Protein AF-A0A1A8PG04-F1 (afdb_monomer)

Structure (mmCIF, N/CA/C/O backbone):
data_AF-A0A1A8PG04-F1
#
_entry.id   AF-A0A1A8PG04-F1
#
loop_
_atom_site.group_PDB
_atom_site.id
_atom_site.type_symbol
_atom_site.label_atom_id
_atom_site.label_alt_id
_atom_site.label_comp_id
_atom_site.label_asym_id
_atom_site.label_entity_id
_atom_site.label_seq_id
_atom_site.pdbx_PDB_ins_code
_atom_site.Cartn_x
_atom_site.Cartn_y
_atom_site.Cartn_z
_atom_site.occupancy
_atom_site.B_iso_or_equiv
_atom_site.auth_seq_id
_atom_site.auth_comp_id
_atom_site.auth_asym_id
_atom_site.auth_atom_id
_atom_site.pdbx_PDB_model_num
ATOM 1 N N . LYS A 1 1 ? -12.786 -8.337 16.103 1.00 58.19 1 LYS A N 1
ATOM 2 C CA . LYS A 1 1 ? -12.041 -7.168 15.557 1.00 58.19 1 LYS A CA 1
ATOM 3 C C . LYS A 1 1 ? -12.445 -7.016 14.092 1.00 58.19 1 LYS A C 1
ATOM 5 O O . LYS A 1 1 ? -12.348 -8.005 13.380 1.00 58.19 1 LYS A O 1
ATOM 10 N N . ARG A 1 2 ? -12.991 -5.869 13.665 1.00 75.12 2 ARG A N 1
ATOM 11 C CA . ARG A 1 2 ? -13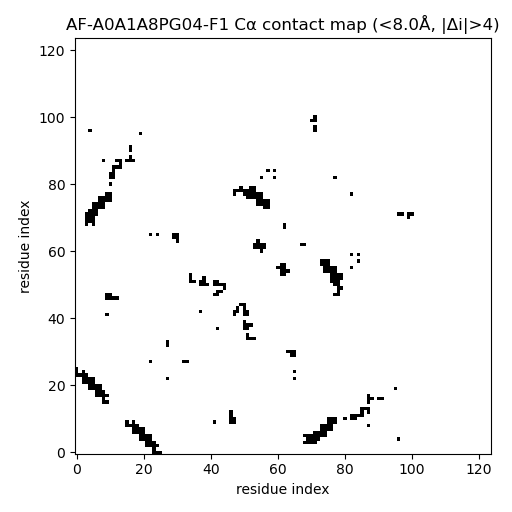.433 -5.674 12.267 1.00 75.12 2 ARG A CA 1
ATOM 12 C C . ARG A 1 2 ? -12.219 -5.537 11.336 1.00 75.12 2 ARG A C 1
ATOM 14 O O . ARG A 1 2 ? -11.181 -5.038 11.767 1.00 75.12 2 ARG A O 1
ATOM 21 N N . ALA A 1 3 ? -12.353 -6.020 10.102 1.00 86.06 3 ALA A N 1
ATOM 22 C CA . ALA A 1 3 ? -11.334 -5.886 9.065 1.00 86.06 3 ALA A CA 1
ATOM 23 C C . ALA A 1 3 ? -11.324 -4.452 8.537 1.00 86.06 3 ALA A C 1
ATOM 25 O O . ALA A 1 3 ? -12.367 -3.961 8.128 1.00 86.06 3 ALA A O 1
ATOM 26 N N . LYS A 1 4 ? -10.157 -3.810 8.502 1.00 89.94 4 LYS A N 1
ATOM 27 C CA . LYS A 1 4 ? -9.974 -2.481 7.921 1.00 89.94 4 LYS A CA 1
ATOM 28 C C . LYS A 1 4 ? -9.863 -2.613 6.406 1.00 89.94 4 LYS A C 1
ATOM 30 O O . LYS A 1 4 ? -8.902 -3.189 5.898 1.00 89.94 4 LYS A O 1
ATOM 35 N N . LYS A 1 5 ? -10.837 -2.089 5.672 1.00 90.44 5 LYS A N 1
ATOM 36 C CA . LYS A 1 5 ? -10.802 -2.030 4.206 1.00 90.44 5 LYS A CA 1
ATOM 37 C C . LYS A 1 5 ? -9.956 -0.844 3.738 1.00 90.44 5 LYS A C 1
ATOM 39 O O . LYS A 1 5 ? -10.369 0.301 3.890 1.00 90.44 5 LYS A O 1
ATOM 44 N N . VAL A 1 6 ? -8.801 -1.110 3.139 1.00 92.19 6 VAL A N 1
ATOM 45 C CA . VAL A 1 6 ? -7.851 -0.101 2.639 1.00 92.19 6 VAL A CA 1
ATOM 46 C C . VAL A 1 6 ? -7.596 -0.281 1.150 1.00 92.19 6 VAL A C 1
ATOM 48 O O . VAL A 1 6 ? -7.981 -1.299 0.574 1.00 92.19 6 VAL A O 1
ATOM 51 N N . ARG A 1 7 ? -6.959 0.697 0.506 1.00 92.19 7 ARG A N 1
ATOM 52 C CA . ARG A 1 7 ? -6.557 0.583 -0.900 1.00 92.19 7 ARG A CA 1
ATOM 53 C C . ARG A 1 7 ? -5.062 0.779 -1.070 1.00 92.19 7 ARG A C 1
ATOM 55 O O . ARG A 1 7 ? -4.521 1.741 -0.537 1.00 92.19 7 ARG A O 1
ATOM 62 N N . PHE A 1 8 ? -4.422 -0.100 -1.831 1.00 93.50 8 PHE A N 1
ATOM 63 C CA . PHE A 1 8 ? -2.989 -0.051 -2.102 1.00 93.50 8 PHE A CA 1
ATOM 64 C C . PHE A 1 8 ? -2.699 0.243 -3.567 1.00 93.50 8 PHE A C 1
ATOM 66 O O . PHE A 1 8 ? -3.308 -0.357 -4.451 1.00 93.50 8 PHE A O 1
ATOM 73 N N . TYR A 1 9 ? -1.736 1.125 -3.812 1.00 92.75 9 TYR A N 1
ATOM 74 C CA . TYR A 1 9 ? -1.225 1.476 -5.137 1.00 92.75 9 TYR A CA 1
ATOM 75 C C . TYR A 1 9 ? 0.260 1.136 -5.250 1.00 92.75 9 TYR A C 1
ATOM 77 O O . TYR A 1 9 ? 0.933 0.944 -4.240 1.00 92.75 9 TYR A O 1
ATOM 85 N N . ARG A 1 10 ? 0.780 1.088 -6.477 1.00 92.56 10 ARG A N 1
ATOM 86 C CA . ARG A 1 10 ? 2.196 0.827 -6.756 1.00 92.56 10 ARG A CA 1
ATOM 87 C C . ARG A 1 10 ? 2.950 2.144 -6.910 1.00 92.56 10 ARG A C 1
ATOM 89 O O . ARG A 1 10 ? 2.500 3.025 -7.637 1.00 92.56 10 ARG A O 1
ATOM 96 N N . ASN A 1 11 ? 4.085 2.286 -6.232 1.00 91.38 11 ASN A N 1
ATOM 97 C CA . ASN A 1 11 ? 4.916 3.482 -6.332 1.00 91.38 11 ASN A CA 1
ATOM 98 C C . ASN A 1 11 ? 5.396 3.706 -7.779 1.00 91.38 11 ASN A C 1
ATOM 100 O O . ASN A 1 11 ? 5.978 2.818 -8.392 1.00 91.38 11 ASN A O 1
ATOM 104 N N . GLY A 1 12 ? 5.162 4.900 -8.325 1.00 88.25 12 GLY A N 1
ATOM 105 C CA . GLY A 1 12 ? 5.571 5.252 -9.687 1.00 88.25 12 GLY A CA 1
ATOM 106 C C . GLY A 1 12 ? 4.629 4.774 -10.797 1.00 88.25 12 GLY A C 1
ATOM 107 O O . GLY A 1 12 ? 4.906 5.046 -11.963 1.00 88.25 12 GLY A O 1
ATOM 108 N N . ASP A 1 13 ? 3.518 4.114 -10.462 1.00 88.81 13 ASP A N 1
ATOM 109 C CA . ASP A 1 13 ? 2.554 3.625 -11.445 1.00 88.81 13 ASP A CA 1
ATOM 110 C C . ASP A 1 13 ? 1.273 4.469 -11.458 1.00 88.81 13 ASP A C 1
ATOM 112 O O . ASP A 1 13 ? 0.448 4.411 -10.545 1.00 88.81 13 ASP A O 1
ATOM 116 N N . ARG A 1 14 ? 1.105 5.254 -12.527 1.00 85.94 14 ARG A N 1
ATOM 117 C CA . ARG A 1 14 ? -0.075 6.108 -12.742 1.00 85.94 14 ARG A CA 1
ATOM 118 C C . ARG A 1 14 ? -1.248 5.399 -13.420 1.00 85.94 14 ARG A C 1
ATOM 120 O O . ARG A 1 14 ? -2.334 5.964 -13.479 1.00 85.94 14 ARG A O 1
ATOM 127 N N . TYR A 1 15 ? -1.018 4.223 -13.994 1.00 85.12 15 TYR A N 1
ATOM 128 C CA . TYR A 1 15 ? -2.030 3.476 -14.742 1.00 85.12 15 TYR A CA 1
ATOM 129 C C . TYR A 1 15 ? -2.751 2.462 -13.852 1.00 85.12 15 TYR A C 1
ATOM 131 O O . TYR A 1 15 ? -3.855 2.014 -14.164 1.00 85.12 15 TYR A O 1
ATOM 139 N N . PHE A 1 16 ? -2.146 2.119 -12.717 1.00 88.12 16 PHE A N 1
ATOM 140 C CA . PHE A 1 16 ? -2.724 1.219 -11.740 1.00 88.12 16 PHE A CA 1
ATOM 141 C C . PHE A 1 16 ? -3.703 1.924 -10.794 1.00 88.12 16 PHE A C 1
ATOM 143 O O . PHE A 1 16 ? -3.320 2.699 -9.922 1.00 88.12 16 PHE A O 1
ATOM 150 N N . ASN A 1 17 ? -4.984 1.563 -10.894 1.00 88.56 17 ASN A N 1
ATOM 151 C CA . ASN A 1 17 ? -6.080 2.122 -10.085 1.00 88.56 17 ASN A CA 1
ATOM 152 C C . ASN A 1 17 ? -6.149 1.600 -8.633 1.00 88.56 17 ASN A C 1
ATOM 154 O O . ASN A 1 17 ? -7.123 1.858 -7.915 1.00 88.56 17 ASN A O 1
ATOM 158 N N . GLY A 1 18 ? -5.145 0.841 -8.198 1.00 90.19 18 GLY A N 1
ATOM 159 C CA . GLY A 1 18 ? -5.040 0.319 -6.842 1.00 90.19 18 GLY A CA 1
ATOM 160 C C . GLY A 1 18 ? -5.953 -0.874 -6.542 1.00 90.19 18 GLY A C 1
ATOM 161 O O . GLY A 1 18 ? -7.093 -0.951 -7.011 1.00 90.19 18 GLY A O 1
ATOM 162 N N . ILE A 1 19 ? -5.487 -1.773 -5.674 1.00 90.94 19 ILE A N 1
ATOM 163 C CA . ILE A 1 19 ? -6.267 -2.914 -5.171 1.00 90.94 19 ILE A CA 1
ATOM 164 C C . ILE A 1 19 ? -6.878 -2.595 -3.818 1.00 90.94 19 ILE A C 1
ATOM 166 O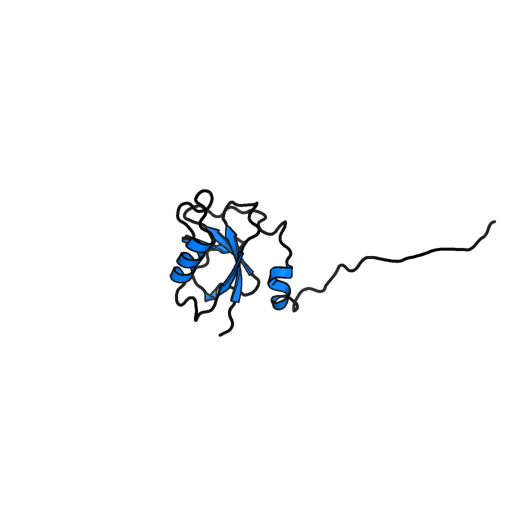 O . ILE A 1 19 ? -6.251 -1.981 -2.957 1.00 90.94 19 ILE A O 1
ATOM 170 N N . VAL A 1 20 ? -8.118 -3.028 -3.626 1.00 91.00 20 VAL A N 1
ATOM 171 C CA . VAL A 1 20 ? -8.792 -2.934 -2.335 1.00 91.00 20 VAL A CA 1
ATOM 172 C C . VAL A 1 20 ? -8.444 -4.167 -1.519 1.00 91.00 20 VAL A C 1
ATOM 174 O O . VAL A 1 20 ? -8.564 -5.289 -2.004 1.00 91.00 20 VAL A O 1
ATOM 177 N N . TYR A 1 21 ? -8.029 -3.950 -0.281 1.00 91.94 21 TYR A N 1
ATOM 178 C CA . TYR A 1 21 ? -7.460 -4.979 0.564 1.00 91.94 21 TYR A CA 1
ATOM 179 C C . TYR A 1 21 ? -8.052 -4.910 1.975 1.00 91.94 21 TYR A C 1
ATOM 181 O O . TYR A 1 21 ? -8.244 -3.827 2.529 1.00 91.94 21 TYR A O 1
ATOM 189 N N . ALA A 1 22 ? -8.380 -6.065 2.552 1.00 90.88 22 ALA A N 1
ATOM 190 C CA . ALA A 1 22 ? -8.988 -6.160 3.876 1.00 90.88 22 ALA A CA 1
ATOM 191 C C . ALA A 1 22 ? -7.945 -6.589 4.912 1.00 90.88 22 ALA A C 1
ATOM 193 O O . ALA A 1 22 ? -7.374 -7.676 4.823 1.00 90.88 22 ALA A O 1
ATOM 194 N N . ILE A 1 23 ? -7.712 -5.738 5.908 1.00 89.94 23 ILE A N 1
ATOM 195 C CA . ILE A 1 23 ? -6.686 -5.941 6.927 1.00 89.94 23 ILE A CA 1
ATOM 196 C C . ILE A 1 23 ? -7.326 -6.192 8.281 1.00 89.94 23 ILE A C 1
ATOM 198 O O . ILE A 1 23 ? -7.858 -5.295 8.931 1.00 89.94 23 ILE A O 1
ATOM 202 N N . SER A 1 24 ? -7.223 -7.437 8.724 1.00 88.94 24 SER A N 1
ATOM 203 C CA . SER A 1 24 ? -7.614 -7.876 10.059 1.00 88.94 24 SER A CA 1
ATOM 204 C C . SER A 1 24 ? -6.377 -8.251 10.855 1.00 88.94 24 SER A C 1
ATOM 206 O O . SER A 1 24 ? -5.490 -8.902 10.315 1.00 88.94 24 SER A O 1
ATOM 208 N N . ALA A 1 25 ? -6.365 -7.944 12.152 1.00 83.44 25 ALA A N 1
ATOM 209 C CA . ALA A 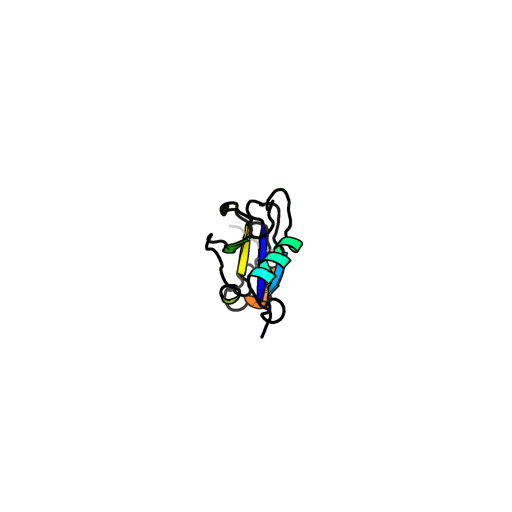1 25 ? -5.327 -8.439 13.064 1.00 83.44 25 ALA A CA 1
ATOM 210 C C . ALA A 1 25 ? -5.283 -9.981 13.143 1.00 83.44 25 ALA A C 1
ATOM 212 O O . ALA A 1 25 ? -4.262 -10.554 13.498 1.00 83.44 25 ALA A O 1
ATOM 213 N N . ASP A 1 26 ? -6.398 -10.640 12.812 1.00 85.19 26 ASP A N 1
ATOM 214 C CA . ASP A 1 26 ? -6.492 -12.099 12.726 1.00 85.19 26 ASP A CA 1
ATOM 215 C C . ASP A 1 26 ? -5.743 -12.657 11.502 1.00 85.19 26 ASP A C 1
ATOM 217 O O . ASP A 1 26 ? -4.975 -13.608 11.615 1.00 85.19 26 ASP A O 1
ATOM 221 N N . ARG A 1 27 ? -5.888 -11.988 10.348 1.00 86.00 27 ARG A N 1
ATOM 222 C CA . ARG A 1 27 ? -5.216 -12.354 9.092 1.00 86.00 27 ARG A CA 1
ATOM 223 C C . ARG A 1 27 ? -3.739 -11.949 9.099 1.00 86.00 27 ARG A C 1
ATOM 225 O O . ARG A 1 27 ? -2.890 -12.708 8.651 1.00 86.00 27 ARG A O 1
ATOM 232 N N . PHE A 1 28 ? -3.435 -10.757 9.610 1.00 88.12 28 PHE A N 1
ATOM 233 C CA . PHE A 1 28 ? -2.086 -10.201 9.667 1.00 88.12 28 PHE A CA 1
ATOM 234 C C . PHE A 1 28 ? -1.697 -9.946 11.112 1.00 88.12 28 PHE A C 1
ATOM 236 O O . PHE A 1 28 ? -2.034 -8.910 11.688 1.00 88.12 28 PHE A O 1
ATOM 243 N N . ARG A 1 29 ? -0.967 -10.901 11.694 1.00 85.31 29 ARG A N 1
ATOM 244 C CA . ARG A 1 29 ? -0.430 -10.766 13.055 1.00 85.31 29 ARG A CA 1
ATOM 245 C C . ARG A 1 29 ? 0.690 -9.732 13.138 1.00 85.31 29 ARG A C 1
ATOM 247 O O . ARG A 1 29 ? 0.837 -9.073 14.161 1.00 85.31 29 ARG A O 1
ATOM 254 N N . THR A 1 30 ? 1.466 -9.586 12.067 1.00 90.12 30 THR A N 1
ATOM 255 C CA . THR A 1 30 ? 2.617 -8.683 11.984 1.00 90.12 30 THR A CA 1
ATOM 256 C C . THR A 1 30 ? 2.576 -7.863 10.703 1.00 90.12 30 THR A C 1
ATOM 258 O O . THR A 1 30 ? 2.011 -8.279 9.690 1.00 90.12 30 THR A O 1
ATOM 261 N N . PHE A 1 31 ? 3.190 -6.679 10.747 1.00 90.81 31 PHE A N 1
ATOM 262 C CA . PHE A 1 31 ? 3.306 -5.807 9.579 1.00 90.81 31 PHE A CA 1
ATOM 263 C C . PHE A 1 31 ? 4.085 -6.481 8.441 1.00 90.81 31 PHE A C 1
ATOM 265 O O . PHE A 1 31 ? 3.711 -6.350 7.283 1.00 90.81 31 PHE A O 1
ATOM 272 N N . ASP A 1 32 ? 5.100 -7.280 8.771 1.00 90.62 32 ASP A N 1
ATOM 273 C CA . ASP A 1 32 ? 5.875 -8.046 7.791 1.00 90.62 32 ASP A CA 1
ATOM 274 C C . ASP A 1 32 ? 5.019 -9.061 7.010 1.00 90.62 32 ASP A C 1
ATOM 276 O O . ASP A 1 32 ? 5.103 -9.128 5.787 1.00 90.62 32 ASP A O 1
ATOM 280 N N . ALA A 1 33 ? 4.090 -9.757 7.680 1.00 92.12 33 ALA A N 1
ATOM 281 C CA . ALA A 1 33 ? 3.160 -10.667 7.007 1.00 92.12 33 ALA A CA 1
ATOM 282 C C . ALA A 1 33 ? 2.266 -9.935 5.990 1.00 92.12 33 ALA A C 1
ATOM 284 O O . ALA A 1 33 ? 1.959 -10.471 4.925 1.00 92.12 33 ALA A O 1
ATOM 285 N N . LEU A 1 34 ? 1.873 -8.694 6.297 1.00 92.44 34 LEU A N 1
ATOM 286 C CA . LEU A 1 34 ? 1.149 -7.843 5.355 1.00 92.44 34 LEU A CA 1
ATOM 287 C C . LEU A 1 34 ? 2.031 -7.462 4.158 1.00 92.44 34 LEU A C 1
ATOM 289 O O . LEU A 1 34 ? 1.562 -7.519 3.026 1.00 92.44 34 LEU A O 1
ATOM 293 N N . LEU A 1 35 ? 3.296 -7.093 4.387 1.00 91.88 35 LEU A N 1
ATOM 294 C CA . LEU A 1 35 ? 4.242 -6.763 3.314 1.00 91.88 35 LEU A CA 1
ATOM 295 C C . LEU A 1 35 ? 4.481 -7.954 2.378 1.00 91.88 35 LEU A C 1
ATOM 297 O O . LEU A 1 35 ? 4.494 -7.779 1.161 1.00 91.88 35 LEU A O 1
ATOM 301 N N . ALA A 1 36 ? 4.627 -9.161 2.925 1.00 91.56 36 ALA A N 1
ATOM 302 C CA . ALA A 1 36 ? 4.806 -10.382 2.145 1.00 91.56 36 ALA A CA 1
ATOM 303 C C . ALA A 1 36 ? 3.581 -10.690 1.266 1.00 91.56 36 ALA A C 1
ATOM 305 O O . ALA A 1 36 ? 3.721 -10.987 0.078 1.00 91.56 36 ALA A O 1
ATOM 306 N N . ASP A 1 37 ? 2.372 -10.560 1.816 1.00 92.56 37 ASP A N 1
ATOM 307 C CA . ASP A 1 37 ? 1.147 -10.803 1.051 1.00 92.56 37 ASP A CA 1
ATOM 308 C C . ASP A 1 37 ? 0.919 -9.725 -0.021 1.00 92.56 37 ASP A C 1
ATOM 310 O O . ASP A 1 37 ? 0.658 -10.034 -1.185 1.00 92.56 37 ASP A O 1
ATOM 314 N N . LEU A 1 38 ? 1.140 -8.453 0.329 1.00 92.25 38 LEU A N 1
ATOM 315 C CA . LEU A 1 38 ? 1.099 -7.352 -0.632 1.00 92.25 38 LEU A CA 1
ATOM 316 C C . LEU A 1 38 ? 2.161 -7.502 -1.713 1.00 92.25 38 LEU A C 1
ATOM 318 O O . LEU A 1 38 ? 1.871 -7.210 -2.866 1.00 92.25 38 LEU A O 1
ATOM 322 N N . THR A 1 39 ? 3.353 -8.002 -1.386 1.00 91.06 39 THR A N 1
ATOM 323 C CA . THR A 1 39 ? 4.370 -8.346 -2.384 1.00 91.06 39 THR A CA 1
ATOM 324 C C . THR A 1 39 ? 3.801 -9.317 -3.393 1.00 91.06 39 THR A C 1
ATOM 326 O O . THR A 1 39 ? 3.916 -9.065 -4.581 1.00 91.06 39 THR A O 1
ATOM 329 N N . ARG A 1 40 ? 3.111 -10.372 -2.967 1.00 89.50 40 ARG A N 1
ATOM 330 C CA . ARG A 1 40 ? 2.507 -11.327 -3.900 1.00 89.50 40 ARG A CA 1
ATOM 331 C C . ARG A 1 40 ? 1.361 -10.714 -4.711 1.00 89.50 40 ARG A C 1
ATOM 333 O O . ARG A 1 40 ? 1.224 -11.019 -5.890 1.00 89.50 40 ARG A O 1
ATOM 340 N N . SER A 1 41 ? 0.562 -9.839 -4.100 1.00 90.06 41 SER A N 1
ATOM 341 C CA . SER A 1 41 ? -0.609 -9.236 -4.747 1.00 90.06 41 SER A CA 1
ATOM 342 C C . SER A 1 41 ? -0.284 -8.040 -5.656 1.00 90.06 41 SER A C 1
ATOM 344 O O . SER A 1 41 ? -1.075 -7.728 -6.543 1.00 90.06 41 SER A O 1
ATOM 346 N N . LEU A 1 42 ? 0.837 -7.354 -5.419 1.00 86.81 42 LEU A N 1
ATOM 347 C CA . LEU A 1 42 ? 1.293 -6.147 -6.123 1.00 86.81 42 LEU A CA 1
ATOM 348 C C . LEU A 1 42 ? 2.651 -6.340 -6.809 1.00 86.81 42 LEU A C 1
ATOM 350 O O . LEU A 1 42 ? 3.234 -5.351 -7.251 1.00 86.81 42 LEU A O 1
ATOM 354 N N . SER A 1 43 ? 3.161 -7.576 -6.883 1.00 80.75 43 SER A N 1
ATOM 355 C CA . SER A 1 43 ? 4.440 -7.895 -7.529 1.00 80.75 43 SER A CA 1
ATOM 356 C C . SER A 1 43 ? 4.434 -7.386 -8.958 1.00 80.75 43 SER A C 1
ATOM 358 O O . SER A 1 43 ? 3.682 -7.867 -9.802 1.00 80.75 43 SER A O 1
ATOM 360 N N . ASP A 1 44 ? 5.291 -6.410 -9.215 1.00 82.25 44 ASP A N 1
ATOM 361 C CA . ASP A 1 44 ? 5.517 -5.854 -10.532 1.00 82.25 44 ASP A CA 1
ATOM 362 C C . ASP A 1 44 ? 7.014 -5.654 -10.694 1.00 82.25 44 ASP A C 1
ATOM 364 O O . ASP A 1 44 ? 7.610 -4.867 -9.968 1.00 82.25 44 ASP A O 1
ATOM 368 N N . ASN A 1 45 ? 7.636 -6.379 -11.618 1.00 75.81 45 ASN A N 1
ATOM 369 C CA . ASN A 1 45 ? 9.089 -6.325 -11.779 1.00 75.81 45 ASN A CA 1
ATOM 370 C C . ASN A 1 45 ? 9.585 -4.951 -12.269 1.00 75.81 45 ASN A C 1
ATOM 372 O O . ASN A 1 45 ? 10.779 -4.682 -12.176 1.00 75.81 45 ASN A O 1
ATOM 376 N N . VAL A 1 46 ? 8.694 -4.085 -12.771 1.00 81.81 46 VAL A N 1
ATOM 377 C CA . VAL A 1 46 ? 9.039 -2.741 -13.249 1.00 81.81 46 VAL A CA 1
ATOM 378 C C . VAL A 1 46 ? 8.945 -1.726 -12.115 1.00 81.81 46 VAL A C 1
ATOM 380 O O . VAL A 1 46 ? 9.899 -0.996 -11.865 1.00 81.81 46 VAL A O 1
ATOM 383 N N . ASN A 1 47 ? 7.812 -1.672 -11.413 1.00 80.69 47 ASN A N 1
ATOM 384 C CA . ASN A 1 47 ? 7.572 -0.668 -10.368 1.00 80.69 47 ASN A CA 1
ATOM 385 C C . ASN A 1 47 ? 7.968 -1.127 -8.957 1.00 80.69 47 ASN A C 1
ATOM 387 O O . ASN A 1 47 ? 8.157 -0.299 -8.067 1.00 80.69 47 ASN A O 1
ATOM 391 N N . LEU A 1 48 ? 8.065 -2.438 -8.735 1.00 85.56 48 LEU A N 1
ATOM 392 C CA . LEU A 1 48 ? 8.425 -3.056 -7.463 1.00 85.56 48 LEU A CA 1
ATOM 393 C C . LEU A 1 48 ? 9.407 -4.227 -7.664 1.00 85.56 48 LEU A C 1
ATOM 395 O O . LEU A 1 48 ? 9.054 -5.381 -7.400 1.00 85.56 48 LEU A O 1
ATOM 399 N N . PRO A 1 49 ? 10.661 -3.964 -8.071 1.00 83.44 49 PRO A N 1
ATOM 400 C CA . PRO A 1 49 ? 11.641 -5.015 -8.37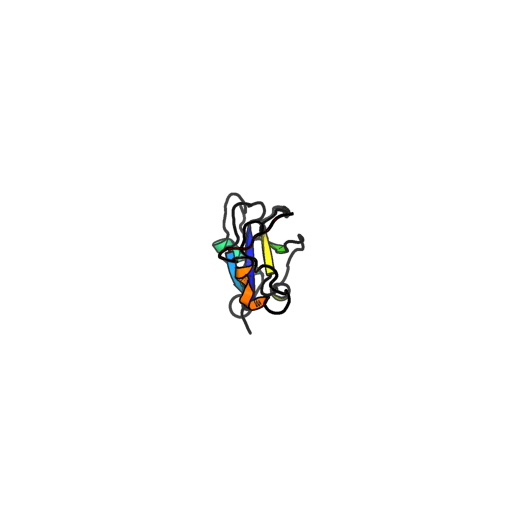0 1.00 83.44 49 PRO A CA 1
ATOM 401 C C . PRO A 1 49 ? 11.966 -5.925 -7.171 1.00 83.44 49 PRO A C 1
ATOM 403 O O . PRO A 1 49 ? 12.377 -7.064 -7.355 1.00 83.44 49 PRO A O 1
ATOM 406 N N . GLN A 1 50 ? 11.773 -5.445 -5.937 1.00 85.50 50 GLN A N 1
ATOM 407 C CA . GLN A 1 50 ? 11.912 -6.240 -4.706 1.00 85.50 50 GLN A CA 1
ATOM 408 C C . GLN A 1 50 ? 10.566 -6.526 -4.018 1.00 85.50 50 GLN A C 1
ATOM 410 O O . GLN A 1 50 ? 10.534 -6.956 -2.864 1.00 85.50 50 GLN A O 1
ATOM 415 N N . GLY A 1 51 ? 9.444 -6.251 -4.684 1.00 89.62 51 GLY A N 1
ATOM 416 C CA . GLY A 1 51 ? 8.128 -6.336 -4.061 1.00 89.62 51 GLY A CA 1
ATOM 417 C C . GLY A 1 51 ? 7.874 -5.235 -3.032 1.00 89.62 51 GLY A C 1
ATOM 418 O O . GLY A 1 51 ? 8.576 -4.228 -2.966 1.00 89.62 51 GLY A O 1
ATOM 419 N N . VAL A 1 52 ? 6.850 -5.394 -2.204 1.00 92.75 52 VAL A N 1
ATOM 420 C CA . VAL A 1 52 ? 6.465 -4.379 -1.220 1.00 92.75 52 VAL A CA 1
ATOM 421 C C . VAL A 1 52 ? 7.378 -4.477 0.003 1.00 92.75 52 VAL A C 1
ATOM 423 O O . VAL A 1 52 ? 7.298 -5.426 0.776 1.00 92.75 52 VAL A O 1
ATOM 426 N N . ARG A 1 53 ? 8.238 -3.474 0.204 1.00 91.31 53 ARG A N 1
ATOM 427 C CA . ARG A 1 53 ? 9.142 -3.371 1.369 1.00 91.31 53 ARG A CA 1
ATOM 428 C C . ARG A 1 53 ? 8.720 -2.271 2.328 1.00 91.31 53 ARG A C 1
ATOM 430 O O . ARG A 1 53 ? 9.002 -2.340 3.519 1.00 91.31 53 ARG A O 1
ATOM 437 N N . THR A 1 54 ? 8.061 -1.234 1.826 1.00 91.75 54 THR A N 1
ATOM 438 C CA . THR A 1 54 ? 7.598 -0.112 2.639 1.00 91.75 54 THR A CA 1
ATOM 439 C C . THR A 1 54 ? 6.252 0.372 2.136 1.00 91.75 54 THR A C 1
ATOM 441 O O . THR A 1 54 ? 5.995 0.428 0.935 1.00 91.75 54 THR A O 1
ATOM 444 N N . ILE A 1 55 ? 5.377 0.724 3.071 1.00 93.44 55 ILE A N 1
ATOM 445 C CA . ILE A 1 55 ? 4.077 1.309 2.771 1.00 93.44 55 ILE A CA 1
ATOM 446 C C . ILE A 1 55 ? 4.140 2.778 3.162 1.00 93.44 55 ILE A C 1
ATOM 448 O O . ILE A 1 55 ? 4.532 3.118 4.277 1.00 93.44 55 ILE A O 1
ATOM 452 N N . TYR A 1 56 ? 3.737 3.640 2.245 1.00 93.00 56 TYR A N 1
ATOM 453 C CA . TYR A 1 56 ? 3.607 5.069 2.446 1.00 93.00 56 TYR A CA 1
ATOM 454 C C . TYR A 1 56 ? 2.136 5.469 2.428 1.00 93.00 56 TYR A C 1
ATOM 456 O O . TYR A 1 56 ? 1.298 4.821 1.804 1.00 93.00 56 TYR A O 1
ATOM 464 N N . THR A 1 57 ? 1.795 6.553 3.105 1.00 92.50 57 THR A N 1
A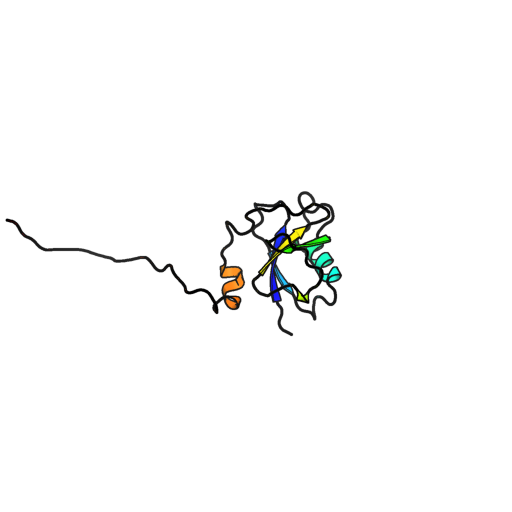TOM 465 C CA . THR A 1 57 ? 0.527 7.246 2.877 1.00 92.50 57 THR A CA 1
ATOM 466 C C . THR A 1 57 ? 0.586 8.023 1.560 1.00 92.50 57 THR A C 1
ATOM 468 O O . THR A 1 57 ? 1.662 8.251 1.007 1.00 92.50 57 THR A O 1
ATOM 471 N N . LEU A 1 58 ? -0.560 8.513 1.082 1.00 88.25 58 LEU A N 1
ATOM 472 C CA . LEU A 1 58 ? -0.611 9.483 -0.027 1.00 88.25 58 LEU A CA 1
ATOM 473 C C . LEU A 1 58 ? 0.204 10.766 0.248 1.00 88.25 58 LEU A C 1
ATOM 475 O O . LEU A 1 58 ? 0.634 11.452 -0.678 1.00 88.25 58 LEU A O 1
ATOM 479 N N . ASP A 1 59 ? 0.443 11.069 1.523 1.00 87.81 59 ASP A N 1
ATOM 480 C CA . ASP A 1 59 ? 1.257 12.197 1.985 1.00 87.81 59 ASP A CA 1
ATOM 481 C C . ASP A 1 59 ? 2.770 11.894 1.947 1.00 87.81 59 ASP A C 1
ATOM 483 O O . ASP A 1 59 ? 3.587 12.778 2.175 1.00 87.81 59 ASP A O 1
ATOM 487 N N . GLY A 1 60 ? 3.168 10.646 1.665 1.00 88.94 60 GLY A N 1
ATOM 488 C CA . GLY A 1 60 ? 4.567 10.213 1.694 1.00 88.94 60 GLY A CA 1
ATOM 489 C C . GLY A 1 60 ? 5.082 9.846 3.090 1.00 88.94 60 GLY A C 1
ATOM 490 O O . GLY A 1 60 ? 6.288 9.703 3.285 1.00 88.94 60 GLY A O 1
ATOM 491 N N . LYS A 1 61 ? 4.198 9.658 4.079 1.00 91.06 61 LYS A N 1
ATOM 492 C CA . LYS A 1 61 ? 4.587 9.193 5.421 1.00 91.06 61 LYS A CA 1
ATOM 493 C C . LYS A 1 61 ? 4.713 7.677 5.449 1.00 91.06 61 LYS A C 1
ATOM 495 O O . LYS A 1 61 ? 3.782 6.979 5.058 1.00 91.06 61 LYS A O 1
ATOM 500 N N . LYS A 1 62 ? 5.839 7.163 5.946 1.00 92.12 62 LYS A N 1
ATOM 501 C CA . LYS A 1 62 ? 6.052 5.719 6.110 1.00 92.12 62 LYS A CA 1
ATOM 502 C C . LYS A 1 62 ? 5.166 5.155 7.221 1.00 92.12 62 LYS A C 1
ATOM 504 O O . LYS A 1 62 ? 5.119 5.702 8.321 1.00 92.12 62 LYS A O 1
ATOM 509 N N . ILE A 1 63 ? 4.502 4.049 6.923 1.00 93.25 63 ILE A N 1
ATOM 510 C CA . ILE A 1 63 ? 3.739 3.251 7.876 1.00 93.25 63 ILE A CA 1
ATOM 511 C C . ILE A 1 63 ? 4.651 2.156 8.417 1.00 93.25 63 ILE A C 1
ATOM 513 O O . ILE A 1 63 ? 5.298 1.448 7.647 1.00 93.25 63 ILE A O 1
ATOM 517 N N . THR A 1 64 ? 4.696 2.013 9.737 1.00 90.38 64 THR A N 1
ATOM 518 C CA . THR A 1 64 ? 5.506 0.991 10.420 1.00 90.38 64 THR A CA 1
ATOM 519 C C . THR A 1 64 ? 4.654 -0.065 11.113 1.00 90.38 64 THR A C 1
ATOM 521 O O . THR A 1 64 ? 5.180 -1.059 11.609 1.00 90.38 64 THR A O 1
ATOM 524 N N . SER A 1 65 ? 3.337 0.137 11.201 1.00 90.69 65 SER A N 1
ATOM 525 C CA . SER A 1 65 ? 2.442 -0.742 11.953 1.00 90.69 65 SER A CA 1
ATOM 526 C C . SER A 1 65 ? 1.039 -0.795 11.366 1.00 90.69 65 SER A C 1
ATOM 528 O O . SER A 1 65 ? 0.525 0.188 10.839 1.00 90.69 65 SER A O 1
ATOM 530 N N . ILE A 1 66 ? 0.388 -1.950 11.5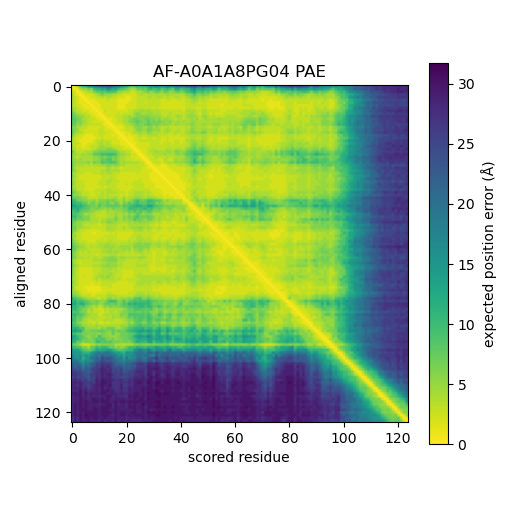37 1.00 89.50 66 ILE A N 1
ATOM 531 C CA . ILE A 1 66 ? -0.992 -2.210 11.090 1.00 89.50 66 ILE A CA 1
ATOM 532 C C . ILE A 1 66 ? -2.002 -1.272 11.773 1.00 89.50 66 ILE A C 1
ATOM 534 O O . ILE A 1 66 ? -3.068 -0.962 11.233 1.00 89.50 66 ILE A O 1
ATOM 538 N N . ASP A 1 67 ? -1.673 -0.813 12.978 1.00 88.12 67 ASP A N 1
ATOM 539 C CA . ASP A 1 67 ? -2.515 0.106 13.733 1.00 88.12 67 ASP A CA 1
ATOM 540 C C . ASP A 1 67 ? -2.694 1.455 13.022 1.00 88.12 67 ASP A C 1
ATOM 542 O O . ASP A 1 67 ? -3.818 1.939 12.918 1.00 88.12 67 ASP A O 1
ATOM 546 N N . GLN A 1 68 ? -1.626 1.965 12.397 1.00 90.62 68 GLN A N 1
ATOM 547 C CA . GLN A 1 68 ? -1.643 3.221 11.641 1.00 90.62 68 GLN A CA 1
ATOM 548 C C . GLN A 1 68 ? -2.447 3.138 10.335 1.00 90.62 68 GLN A C 1
ATOM 550 O O . GLN A 1 68 ? -2.732 4.169 9.724 1.00 90.62 68 GLN A O 1
ATOM 555 N N . LEU A 1 69 ? -2.796 1.929 9.875 1.00 90.56 69 LEU A N 1
ATOM 556 C CA . LEU A 1 69 ? -3.718 1.783 8.757 1.00 90.56 69 LEU A CA 1
ATOM 557 C C . LEU A 1 69 ? -5.140 2.093 9.228 1.00 90.56 69 LEU A C 1
ATOM 559 O O . LEU A 1 69 ? -5.626 1.513 10.200 1.00 90.56 69 LEU A O 1
ATOM 563 N N . LEU A 1 70 ? -5.810 2.988 8.515 1.00 89.56 70 LEU A N 1
ATOM 564 C CA . LEU A 1 70 ? -7.174 3.430 8.757 1.00 89.56 70 LEU A CA 1
ATOM 565 C C . LEU A 1 70 ? -8.095 2.871 7.682 1.00 89.56 70 LEU A C 1
ATOM 567 O O . LEU A 1 70 ? -7.729 2.752 6.516 1.00 89.56 70 LEU A O 1
ATOM 571 N N . GLU A 1 71 ? -9.311 2.526 8.080 1.00 89.00 71 GLU A N 1
ATOM 572 C CA . GLU A 1 71 ? -10.322 2.063 7.141 1.00 89.00 71 GLU A CA 1
ATOM 573 C C . GLU A 1 71 ? -10.734 3.187 6.176 1.00 89.00 71 GLU A C 1
ATOM 575 O O . GLU A 1 71 ? -10.928 4.330 6.576 1.00 89.00 71 GLU A O 1
ATOM 580 N N . GLY A 1 72 ? -10.881 2.861 4.891 1.00 88.50 72 GLY A N 1
ATOM 581 C CA . GLY A 1 72 ? -11.272 3.808 3.847 1.00 88.50 72 GLY A CA 1
ATOM 582 C C . GLY A 1 72 ? -10.136 4.674 3.300 1.00 88.50 72 GLY A C 1
ATOM 583 O O . GLY A 1 72 ? -10.387 5.454 2.371 1.00 88.50 72 GLY A O 1
ATOM 584 N N . GLU A 1 73 ? -8.915 4.482 3.810 1.00 90.56 73 GLU A N 1
ATOM 585 C CA . GLU A 1 73 ? -7.710 5.200 3.400 1.00 90.56 73 GLU A CA 1
ATOM 586 C C . GLU A 1 73 ? -6.909 4.486 2.307 1.00 90.56 73 GLU A C 1
ATOM 588 O O . GLU A 1 73 ? -7.053 3.290 2.032 1.00 90.56 73 GLU A O 1
ATOM 593 N N . SER A 1 74 ? -6.075 5.279 1.640 1.00 91.88 74 SER A N 1
ATOM 594 C CA . SER A 1 74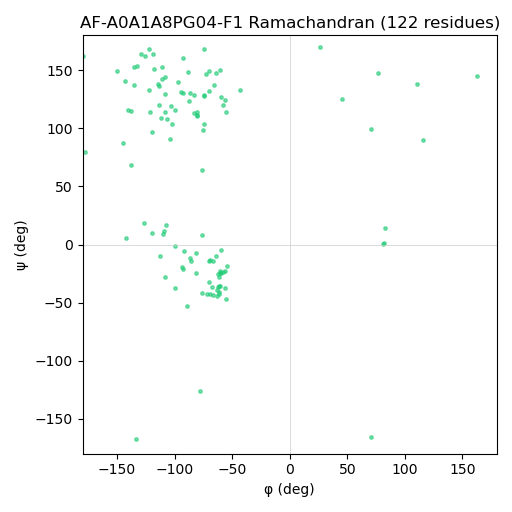 ? -5.255 4.868 0.504 1.00 91.88 74 SER A CA 1
ATOM 595 C C . SER A 1 74 ? -3.772 4.936 0.844 1.00 91.88 74 SER A C 1
ATOM 597 O O . SER A 1 74 ? -3.299 5.900 1.446 1.00 91.88 74 SER A O 1
ATOM 599 N N . TYR A 1 75 ? -3.039 3.922 0.403 1.00 93.38 75 TYR A N 1
ATOM 600 C CA . TYR A 1 75 ? -1.635 3.709 0.719 1.00 93.38 75 TYR A CA 1
ATOM 601 C C . TYR A 1 75 ? -0.849 3.333 -0.531 1.00 93.38 75 TYR A C 1
ATOM 603 O O . TYR A 1 75 ? -1.380 2.751 -1.475 1.00 93.38 75 TYR A O 1
ATOM 611 N N . ILE A 1 76 ? 0.434 3.658 -0.528 1.00 92.75 76 ILE A N 1
ATOM 612 C CA . ILE A 1 76 ? 1.355 3.461 -1.637 1.00 92.75 76 ILE A CA 1
ATOM 613 C C . ILE A 1 76 ? 2.389 2.431 -1.215 1.00 92.75 76 ILE A C 1
ATOM 615 O O . ILE A 1 76 ? 3.114 2.614 -0.242 1.00 92.75 76 ILE A O 1
ATOM 619 N N . CYS A 1 77 ? 2.456 1.336 -1.948 1.00 93.81 77 CYS A N 1
ATOM 620 C CA . CYS A 1 77 ? 3.442 0.296 -1.758 1.00 93.81 77 CYS A CA 1
ATOM 621 C C . CYS A 1 77 ? 4.695 0.637 -2.559 1.00 93.81 77 CYS A C 1
ATOM 623 O O . CYS A 1 77 ? 4.631 0.808 -3.777 1.00 93.81 77 CYS A O 1
ATOM 625 N N . SER A 1 78 ? 5.829 0.711 -1.870 1.00 92.69 78 SER A N 1
ATOM 626 C CA . SER A 1 78 ? 7.146 0.879 -2.473 1.00 92.69 78 SER A CA 1
ATOM 627 C C . SER A 1 78 ? 8.038 -0.318 -2.160 1.00 92.69 78 SER A C 1
ATOM 629 O O . SER A 1 78 ? 7.898 -0.965 -1.116 1.00 92.69 78 SER A O 1
ATOM 631 N N . SER A 1 79 ? 8.972 -0.600 -3.066 1.00 89.31 79 SER A N 1
ATOM 632 C CA . SER A 1 79 ? 10.140 -1.438 -2.788 1.00 89.31 79 SER A CA 1
ATOM 633 C C . SER A 1 79 ? 11.185 -0.614 -2.019 1.00 89.31 79 SER A C 1
ATOM 635 O O . SER A 1 79 ? 10.881 -0.021 -0.989 1.00 89.31 79 SER A O 1
ATOM 637 N N . ILE A 1 80 ? 12.418 -0.563 -2.524 1.00 82.44 80 ILE A N 1
ATOM 638 C CA . ILE A 1 80 ? 13.516 0.269 -2.021 1.00 82.44 80 ILE A CA 1
ATOM 639 C C . ILE A 1 80 ? 13.520 1.680 -2.625 1.00 82.44 80 ILE A C 1
ATOM 641 O O . ILE A 1 80 ? 14.273 2.541 -2.178 1.00 82.44 80 ILE A O 1
ATOM 645 N N . GLU A 1 81 ? 12.717 1.912 -3.666 1.00 81.94 81 GLU A N 1
ATOM 646 C CA . GLU A 1 81 ? 12.644 3.214 -4.320 1.00 81.94 81 GLU A CA 1
ATOM 647 C C . GLU A 1 81 ? 11.967 4.258 -3.427 1.00 81.94 81 GLU A C 1
ATOM 649 O O . GLU A 1 81 ? 11.054 3.968 -2.644 1.00 81.94 81 GLU A O 1
ATOM 654 N N . ALA A 1 82 ? 12.396 5.509 -3.597 1.00 83.12 82 ALA A N 1
ATOM 655 C CA . ALA A 1 82 ? 11.785 6.649 -2.939 1.00 83.12 82 ALA A CA 1
ATOM 656 C C . ALA A 1 82 ? 10.333 6.842 -3.403 1.00 83.12 82 ALA A C 1
ATOM 658 O O . ALA A 1 82 ? 9.980 6.582 -4.557 1.00 83.12 82 ALA A O 1
ATOM 659 N N . TYR A 1 83 ? 9.495 7.334 -2.491 1.00 87.56 83 TYR A N 1
ATOM 660 C CA . TYR A 1 83 ? 8.108 7.675 -2.782 1.00 87.56 83 TYR A CA 1
ATOM 661 C C . TYR A 1 83 ? 8.016 8.687 -3.935 1.00 87.56 83 TYR A C 1
ATOM 663 O O . TYR A 1 83 ? 8.581 9.779 -3.867 1.00 87.56 83 TYR A O 1
ATOM 671 N N . LYS A 1 84 ? 7.263 8.337 -4.980 1.00 88.81 84 LYS A N 1
ATOM 672 C CA . LYS A 1 84 ? 6.924 9.217 -6.098 1.00 88.81 84 LYS A CA 1
ATOM 673 C C . LYS A 1 84 ? 5.525 9.758 -5.867 1.00 88.81 84 LYS A C 1
ATOM 675 O O . LYS A 1 84 ? 4.549 9.008 -5.870 1.00 88.81 84 LYS A O 1
ATOM 680 N N . LYS A 1 85 ? 5.421 11.070 -5.682 1.00 86.69 85 LYS A N 1
ATOM 681 C CA . LYS A 1 85 ? 4.131 11.745 -5.548 1.00 86.69 85 LYS A CA 1
ATOM 682 C C . LYS A 1 85 ? 3.465 11.824 -6.922 1.00 86.69 85 LYS A C 1
ATOM 684 O O . LYS A 1 85 ? 3.864 12.626 -7.759 1.00 86.69 85 LYS A O 1
ATOM 689 N N . LEU A 1 86 ? 2.469 10.972 -7.142 1.00 86.56 86 LEU A N 1
ATOM 690 C CA . LEU A 1 86 ? 1.646 10.941 -8.349 1.00 86.56 86 LEU A CA 1
ATOM 691 C C . LEU A 1 86 ? 0.168 11.043 -7.971 1.00 86.56 86 LEU A C 1
ATOM 693 O O . LEU A 1 86 ? -0.226 10.780 -6.834 1.00 86.56 86 LEU A O 1
ATOM 697 N N . ASP A 1 87 ? -0.662 11.390 -8.947 1.00 84.81 87 ASP A N 1
ATOM 698 C CA . ASP A 1 87 ? -2.116 11.397 -8.805 1.00 84.81 87 ASP A CA 1
ATOM 699 C C . ASP A 1 87 ? -2.706 9.973 -8.862 1.00 84.81 87 ASP A C 1
ATOM 701 O O . ASP A 1 87 ? -3.479 9.637 -9.759 1.00 84.81 87 ASP A O 1
ATOM 705 N N . TYR A 1 88 ? -2.364 9.120 -7.896 1.00 83.69 88 TYR A N 1
ATOM 706 C CA . TYR A 1 88 ? -2.818 7.722 -7.858 1.00 83.69 88 TYR A CA 1
ATOM 707 C C . TYR A 1 88 ? -4.351 7.567 -7.811 1.00 83.69 88 TYR A C 1
ATOM 709 O O . TYR A 1 88 ? -4.894 6.544 -8.215 1.00 83.69 88 TYR A O 1
ATOM 717 N N . THR A 1 89 ? -5.073 8.581 -7.328 1.00 84.06 89 THR A N 1
ATOM 718 C CA . THR A 1 89 ? -6.535 8.556 -7.166 1.00 84.06 89 THR A CA 1
ATOM 719 C C . THR A 1 89 ? -7.303 9.258 -8.290 1.00 84.06 89 THR A C 1
ATOM 721 O O . THR A 1 89 ? -8.533 9.246 -8.254 1.00 84.06 89 THR A O 1
ATOM 724 N N . LYS A 1 90 ? -6.632 9.854 -9.293 1.00 80.12 90 LYS A N 1
ATOM 725 C CA . LYS A 1 90 ? -7.273 10.740 -10.293 1.00 80.12 90 LYS A CA 1
ATOM 726 C C . LYS A 1 90 ? -8.431 10.090 -11.054 1.00 80.12 90 LYS A C 1
ATOM 728 O O . LYS A 1 90 ? -9.436 10.744 -11.304 1.00 80.12 90 LYS A O 1
ATOM 733 N N . ASN A 1 91 ? -8.311 8.805 -11.381 1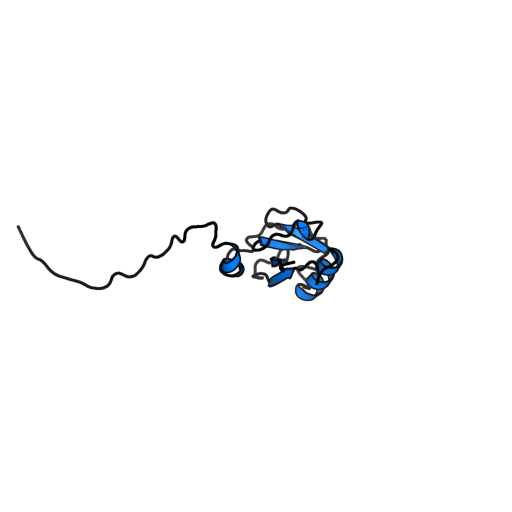.00 75.69 91 ASN A N 1
ATOM 734 C CA . ASN A 1 91 ? -9.322 8.040 -12.121 1.00 75.69 91 ASN A CA 1
ATOM 735 C C . ASN A 1 91 ? -10.074 7.024 -11.248 1.00 75.69 91 ASN A C 1
ATOM 737 O O . ASN A 1 91 ? -10.714 6.103 -11.757 1.00 75.69 91 ASN A O 1
ATOM 741 N N . VAL A 1 92 ? -10.009 7.171 -9.924 1.00 79.75 92 VAL A N 1
ATOM 742 C CA . VAL A 1 92 ? -10.530 6.175 -8.991 1.00 79.75 92 VAL A CA 1
ATOM 743 C C . VAL A 1 92 ? -11.796 6.678 -8.311 1.00 79.75 92 VAL A C 1
ATOM 745 O O . VAL A 1 92 ? -11.764 7.584 -7.482 1.00 79.75 92 VAL A O 1
ATOM 748 N N . ASN A 1 93 ? -12.919 6.016 -8.595 1.00 76.88 93 ASN A N 1
ATOM 749 C CA . ASN A 1 93 ? -14.196 6.314 -7.952 1.00 76.88 93 ASN A CA 1
ATOM 750 C C . ASN A 1 93 ? -14.089 6.176 -6.420 1.00 76.88 93 ASN A C 1
ATOM 752 O O . ASN A 1 93 ? -13.836 5.064 -5.936 1.00 76.88 93 ASN A O 1
ATOM 756 N N . PRO A 1 94 ? -14.352 7.237 -5.628 1.00 73.00 94 PRO A N 1
ATOM 757 C CA . PRO A 1 94 ? -14.281 7.190 -4.163 1.00 73.00 94 PRO A CA 1
ATOM 758 C C . PRO A 1 94 ? -15.317 6.239 -3.536 1.00 73.00 94 PRO A C 1
ATOM 760 O O . PRO A 1 94 ? -15.199 5.892 -2.358 1.00 73.00 94 PRO A O 1
ATOM 763 N N . ASN A 1 95 ? -16.268 5.743 -4.342 1.00 75.50 95 ASN A N 1
ATOM 764 C CA . ASN A 1 95 ? -17.225 4.688 -4.005 1.00 75.50 95 ASN A CA 1
ATOM 765 C C . ASN A 1 95 ? -16.594 3.389 -3.492 1.00 75.50 95 ASN A C 1
ATOM 767 O O . ASN A 1 95 ? -17.238 2.607 -2.802 1.00 75.50 95 ASN A O 1
ATOM 771 N N . TRP A 1 96 ? -15.306 3.156 -3.738 1.00 79.50 96 TRP A N 1
ATOM 772 C CA . TRP A 1 96 ? -14.638 1.965 -3.212 1.00 79.50 96 TRP A CA 1
ATOM 773 C C . TRP A 1 96 ? -14.692 1.862 -1.676 1.00 79.50 96 TRP A C 1
ATOM 775 O O . TRP A 1 96 ? -14.624 0.759 -1.129 1.00 79.50 96 TRP A O 1
ATOM 785 N N . SER A 1 97 ? -14.871 2.992 -0.986 1.00 77.38 97 SER A N 1
ATOM 786 C CA . SER A 1 97 ? -14.989 3.081 0.472 1.00 77.38 97 SER A CA 1
ATOM 787 C C . SER A 1 97 ? -16.250 3.816 0.953 1.00 77.38 97 SER A C 1
ATOM 789 O O . SER A 1 97 ? -16.298 4.202 2.114 1.00 77.38 97 SER A O 1
ATOM 791 N N . VAL A 1 98 ? -17.302 3.997 0.139 1.00 59.56 98 VAL A N 1
ATOM 792 C CA . VAL A 1 98 ? -18.490 4.780 0.573 1.00 59.56 98 VAL A CA 1
ATOM 793 C C . VAL A 1 98 ? -19.252 4.205 1.761 1.00 59.56 98 VAL A C 1
ATOM 795 O O . VAL A 1 98 ? -19.819 4.980 2.516 1.00 59.56 98 VAL A O 1
ATOM 798 N N . ASN A 1 99 ? -19.193 2.898 2.023 1.00 55.78 99 ASN A N 1
ATOM 799 C CA . ASN A 1 99 ? -19.772 2.349 3.256 1.00 55.78 99 ASN A CA 1
ATOM 800 C C . ASN A 1 99 ? -18.995 2.772 4.525 1.00 55.78 99 ASN A C 1
ATOM 802 O O . ASN A 1 99 ? -19.470 2.580 5.634 1.00 55.78 99 ASN A O 1
ATOM 806 N N . VAL A 1 100 ? -17.791 3.327 4.368 1.00 54.25 100 VAL A N 1
ATOM 807 C CA . VAL A 1 100 ? -16.899 3.747 5.461 1.00 54.25 100 VAL A CA 1
ATOM 808 C C . VAL A 1 100 ? -16.988 5.259 5.703 1.00 54.25 100 VAL A C 1
ATOM 810 O O . VAL A 1 100 ? -16.944 5.711 6.841 1.00 54.25 100 VAL A O 1
ATOM 813 N N . LYS A 1 101 ? -17.128 6.061 4.638 1.00 49.31 101 LYS A N 1
ATOM 814 C CA . LYS A 1 101 ? -17.066 7.539 4.683 1.00 49.31 101 LYS A CA 1
ATOM 815 C C . LYS A 1 101 ? -18.396 8.263 4.448 1.00 49.31 101 LYS A C 1
ATOM 817 O O . LYS A 1 101 ? -18.413 9.491 4.395 1.00 49.31 101 LYS A O 1
ATOM 822 N N . ALA A 1 102 ? -19.517 7.539 4.400 1.00 49.47 102 ALA A N 1
ATOM 823 C CA . ALA A 1 102 ? -20.863 8.127 4.363 1.00 49.47 102 ALA A CA 1
ATOM 824 C C . ALA A 1 102 ? -21.204 9.012 5.585 1.00 49.47 102 ALA A C 1
ATOM 826 O O . ALA A 1 102 ? -22.248 9.652 5.592 1.00 49.47 102 ALA A O 1
ATOM 827 N N . SER A 1 103 ? -20.332 9.095 6.596 1.00 47.81 103 SER A N 1
ATOM 828 C CA . SER A 1 103 ? -20.560 9.922 7.782 1.00 47.81 103 SER A CA 1
ATOM 829 C C . SER A 1 103 ? -19.997 11.351 7.707 1.00 47.81 103 SER A C 1
ATOM 831 O O . SER A 1 103 ? -20.225 12.098 8.654 1.00 47.81 103 SER A O 1
ATOM 833 N N . SER A 1 104 ? -19.252 11.767 6.667 1.00 52.41 104 SER A N 1
ATOM 834 C CA . SER A 1 104 ? -18.554 13.071 6.748 1.00 52.41 104 SER A CA 1
ATOM 835 C C . SER A 1 104 ? -18.462 13.946 5.499 1.00 52.41 104 SER A C 1
ATOM 837 O O . SER A 1 104 ? -17.850 15.009 5.590 1.00 52.41 104 SER A O 1
ATOM 839 N N . ARG A 1 105 ? -19.092 13.621 4.361 1.00 49.94 105 ARG A N 1
ATOM 840 C CA . ARG A 1 105 ? -19.240 14.612 3.275 1.00 49.94 105 ARG A CA 1
ATOM 841 C C . ARG A 1 105 ? -20.597 14.525 2.601 1.00 49.94 105 ARG A C 1
ATOM 843 O O . ARG A 1 105 ? -20.928 13.530 1.964 1.00 49.94 105 ARG A O 1
ATOM 850 N N . SER A 1 106 ? -21.342 15.609 2.758 1.00 41.62 106 SER A N 1
ATOM 851 C CA . SER A 1 106 ? -22.594 15.935 2.092 1.00 41.62 106 SER A CA 1
ATOM 852 C C . SER A 1 106 ? -22.530 15.606 0.591 1.00 41.62 106 SER A C 1
ATOM 854 O O . SER A 1 106 ? -21.557 15.992 -0.065 1.00 41.62 106 SER A O 1
ATOM 856 N N . PRO A 1 107 ? -23.535 14.928 0.014 1.00 46.84 107 PRO A N 1
ATOM 857 C CA . PRO A 1 107 ? -23.592 14.703 -1.421 1.00 46.84 107 PRO A CA 1
ATOM 858 C C . PRO A 1 107 ? -24.006 16.003 -2.121 1.00 46.84 107 PRO A C 1
ATOM 860 O O . PRO A 1 107 ? -25.183 16.334 -2.202 1.00 46.84 107 PRO A O 1
ATOM 863 N N . LEU A 1 108 ? -23.035 16.748 -2.646 1.00 47.81 108 LEU A N 1
ATOM 864 C CA . LEU A 1 108 ? -23.286 17.777 -3.653 1.00 47.81 108 LEU A CA 1
ATOM 865 C C . LEU A 1 108 ? -22.834 17.233 -5.006 1.00 47.81 108 LEU A C 1
ATOM 867 O O . LEU A 1 108 ? -21.666 17.350 -5.359 1.00 47.81 108 LEU A O 1
ATOM 871 N N . SER A 1 109 ? -23.756 16.586 -5.719 1.00 46.84 109 SER A N 1
ATOM 872 C CA . SER A 1 109 ? -24.002 16.831 -7.147 1.00 46.84 109 SER A CA 1
ATOM 873 C C . SER A 1 109 ? -25.164 15.947 -7.618 1.00 46.84 109 SER A C 1
ATOM 875 O O . SER A 1 109 ? -24.977 14.874 -8.187 1.00 46.84 109 SER A O 1
ATOM 877 N N . MET A 1 110 ? -26.391 16.382 -7.325 1.00 43.59 110 MET A N 1
ATOM 878 C CA . MET A 1 110 ? -27.547 16.073 -8.165 1.00 43.59 110 MET A CA 1
ATOM 879 C C . MET A 1 110 ? -27.824 17.332 -8.976 1.00 43.59 110 MET A C 1
ATOM 881 O O . MET A 1 110 ? -28.369 18.301 -8.456 1.00 43.59 110 MET A O 1
ATOM 885 N N . SER A 1 111 ? -27.453 17.328 -10.247 1.00 45.88 111 SER A N 1
ATOM 886 C CA . SER A 1 111 ? -27.983 18.298 -11.198 1.00 45.88 111 SER A CA 1
ATOM 887 C C . SER A 1 111 ? -28.148 17.638 -12.556 1.00 45.88 111 SER A C 1
ATOM 889 O O . SER A 1 111 ? -27.247 17.652 -13.389 1.00 45.88 111 SER A O 1
ATOM 891 N N . SER A 1 112 ? -29.319 17.023 -12.738 1.00 45.66 112 SER A N 1
ATOM 892 C CA . SER A 1 112 ? -30.161 16.991 -13.953 1.00 45.66 112 SER A CA 1
ATOM 893 C C . SER A 1 112 ? -31.156 15.826 -13.827 1.00 45.66 112 SER A C 1
ATOM 895 O O . SER A 1 112 ? -30.768 14.805 -13.262 1.00 45.66 112 SER A O 1
ATOM 897 N N . PRO A 1 113 ? -32.410 15.918 -14.319 1.00 49.00 113 PRO A N 1
ATOM 898 C CA . PRO A 1 113 ? -32.859 16.746 -15.443 1.00 49.00 113 PRO A CA 1
ATOM 899 C C . PRO A 1 113 ? -34.099 17.609 -15.125 1.00 49.00 113 PRO A C 1
ATOM 901 O O . PRO A 1 113 ? -34.837 17.346 -14.180 1.00 49.00 113 PRO A O 1
ATOM 904 N N . LYS A 1 114 ? -34.384 18.621 -15.950 1.00 41.75 114 LYS A N 1
ATOM 905 C CA . LYS A 1 114 ? -35.707 19.265 -15.985 1.00 41.75 114 LYS A CA 1
ATOM 906 C C . LYS A 1 114 ? -36.260 19.137 -17.414 1.00 41.75 114 LYS A C 1
ATOM 908 O O . LYS A 1 114 ? -35.625 19.667 -18.324 1.00 41.75 114 LYS A O 1
ATOM 913 N N . PRO A 1 115 ? -37.356 18.390 -17.646 1.00 45.66 115 PRO A N 1
ATOM 914 C CA . PRO A 1 115 ? -37.950 18.232 -18.970 1.00 45.66 115 PRO A CA 1
ATOM 915 C C . PRO A 1 115 ? -38.989 19.334 -19.265 1.00 45.66 115 PRO A C 1
ATOM 917 O O . PRO A 1 115 ? -39.670 19.790 -18.353 1.00 45.66 115 PRO A O 1
ATOM 920 N N . GLY A 1 116 ? -39.104 19.708 -20.547 1.00 36.56 116 GLY A N 1
ATOM 921 C CA . GLY A 1 116 ? -40.353 20.083 -21.241 1.00 36.56 116 GLY A CA 1
ATOM 922 C C . GLY A 1 116 ? -41.068 21.409 -20.910 1.00 36.56 116 GLY A C 1
ATOM 923 O O . GLY A 1 116 ? -41.810 21.455 -19.943 1.00 36.56 116 GLY A O 1
ATOM 924 N N . ALA A 1 117 ? -40.845 22.428 -21.765 1.00 44.53 117 ALA A N 1
ATOM 925 C CA . ALA A 1 117 ? -41.783 23.262 -22.576 1.00 44.53 117 ALA A CA 1
ATOM 926 C C . ALA A 1 117 ? -43.268 23.500 -22.150 1.00 44.53 117 ALA A C 1
ATOM 928 O O . ALA A 1 117 ? -43.815 22.680 -21.423 1.00 44.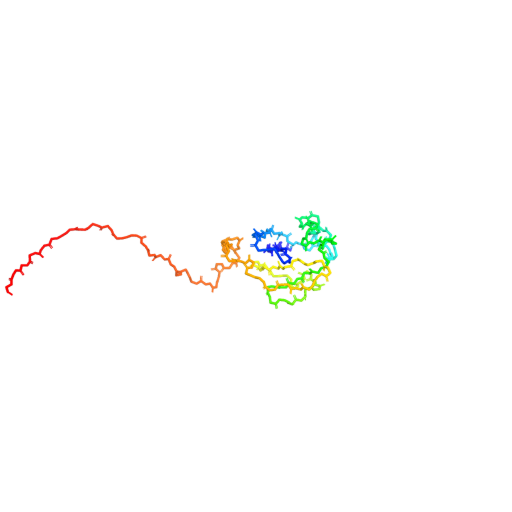53 117 ALA A O 1
ATOM 929 N N . PRO A 1 118 ? -44.033 24.425 -22.793 1.00 63.84 118 PRO A N 1
ATOM 930 C CA . PRO A 1 118 ? -43.766 25.761 -23.379 1.00 63.84 118 PRO A CA 1
ATOM 931 C C . PRO A 1 118 ? -44.850 26.820 -22.966 1.00 63.84 118 PRO A C 1
ATOM 933 O O . PRO A 1 118 ? -45.691 26.542 -22.122 1.00 63.84 118 PRO A O 1
ATOM 936 N N . GLU A 1 119 ? -44.861 27.989 -23.636 1.00 40.28 119 GLU A N 1
ATOM 937 C CA . GLU A 1 119 ? -46.028 28.872 -23.926 1.00 40.28 119 GLU A CA 1
ATOM 938 C C . GLU A 1 119 ? -46.143 30.248 -23.216 1.00 40.28 119 GLU A C 1
ATOM 940 O O . GLU A 1 119 ? -45.901 30.391 -22.022 1.00 40.28 119 GLU A O 1
ATOM 945 N N . GLY A 1 120 ? -46.553 31.254 -24.012 1.00 40.88 120 GLY A N 1
ATOM 946 C CA . GLY A 1 120 ? -46.982 32.609 -23.619 1.00 40.88 120 GLY A CA 1
ATOM 947 C C . GLY A 1 120 ? -46.058 33.712 -24.158 1.00 40.88 120 GLY A C 1
ATOM 948 O O . GLY A 1 120 ? -45.005 33.940 -23.579 1.00 40.88 120 GLY A O 1
ATOM 949 N N . ARG A 1 121 ? -46.275 34.296 -25.355 1.00 49.16 121 ARG A N 1
ATOM 950 C CA . ARG A 1 121 ? -47.091 35.521 -25.596 1.00 49.16 121 ARG A CA 1
ATOM 951 C C . ARG A 1 121 ? -46.766 36.618 -24.563 1.00 49.16 121 ARG A C 1
ATOM 953 O O . ARG A 1 121 ? -46.827 36.360 -23.377 1.00 49.16 121 ARG A O 1
ATOM 960 N N . GLU A 1 122 ? -46.399 37.850 -24.903 1.00 41.44 122 GLU A N 1
ATOM 961 C CA . GLU A 1 122 ? -46.960 38.733 -25.922 1.00 41.44 122 GLU A CA 1
ATOM 962 C C . GLU A 1 122 ? -46.203 40.076 -25.959 1.00 41.44 122 GLU A C 1
ATOM 964 O O . GLU A 1 122 ? -45.447 40.437 -25.061 1.00 41.44 122 GLU A O 1
ATOM 969 N N . SER A 1 123 ? -46.407 40.766 -27.074 1.00 48.56 123 SER A N 1
ATOM 970 C CA . SER A 1 123 ? -45.879 42.058 -27.494 1.00 48.56 123 SER A CA 1
ATOM 971 C C . SER A 1 123 ? -46.258 43.226 -26.577 1.00 48.56 123 SER A C 1
ATOM 973 O O . SER A 1 123 ? -47.394 43.276 -26.112 1.00 48.56 123 SER A O 1
ATOM 975 N N . LYS A 1 124 ? -45.394 44.244 -26.486 1.00 48.69 124 LYS A N 1
ATOM 976 C CA . LYS A 1 124 ? -45.627 45.580 -27.071 1.00 48.69 124 LYS A CA 1
ATOM 977 C C . LYS A 1 124 ? -44.360 46.431 -27.022 1.00 48.69 124 LYS A C 1
ATOM 979 O O . LYS A 1 124 ? -43.640 46.341 -26.007 1.00 48.69 124 LYS A O 1
#

Secondary structure (DSSP, 8-state):
---EEEEEEETT-SS---EEEEE-TTT-SSHHHHHHHHHHHH--TTT-TT---EEEETTSPEE-SGGG--TT-EEEEESSSPP----TTTT--GGGGHHHHTTT--------------------

Solvent-accessible surface area (backbone atoms only — not comparable to full-atom values): 7847 Å² total; per-residue (Å²): 132,82,61,33,46,28,33,42,30,55,34,78,42,78,85,49,72,48,51,79,45,76,50,26,69,84,82,36,82,45,51,66,57,46,30,56,51,44,17,71,76,61,58,33,77,83,60,18,74,77,20,36,72,40,41,24,37,83,86,64,49,76,60,84,47,69,79,80,60,52,64,56,39,60,34,31,35,21,24,91,61,78,85,53,93,66,71,53,58,78,90,46,72,71,69,84,30,41,94,71,51,73,83,77,64,82,90,84,81,88,86,83,87,85,82,81,90,87,89,80,87,82,88,133

InterPro domains:
  IPR003533 Doublecortin domain [PF03607] (23-81)
  IPR003533 Doublecortin domain [PS50309] (4-89)
  IPR003533 Doublecortin domain [SM00537] (1-89)
  IPR036572 Doublecortin domain superfamily [G3DSA:3.10.20.230] (1-107)
  IPR036572 Doublecortin domain superfamily [SSF89837] (2-104)

Foldseek 3Di:
DAWAWEWEDFFPDQPDLTDIDTHDCVCDVWPVSVQVVQQVVVVDCVREVPGFPWKAFLVQHTDHGPVPDHHLGYIYGHHPDGGDNDPSNPPPDSVSRCVPPVPDDDDPDDDDDDDDDDDDDDDD

Mean predicted aligned error: 11.37 Å

pLDDT: mean 78.79, std 17.41, range [36.56, 93.81]

Sequence (124 aa):
KRAKKVRFYRNGDRYFNGIVYAISADRFRTFDALLADLTRSLSDNVNLPQGVRTIYTLDGKKITSIDQLLEGESYICSSIEAYKKLDYTKNVNPNWSVNVKASSRSPLSMSSPKPGAPEGRESK

Nearest PDB structures (foldseek):
  5ioi-assembly3_C  TM=9.743E-01  e=4.413E-15  Homo sapiens
  5ioi-assembly5_E  TM=9.276E-01  e=2.375E-14  Homo sapiens
  5ikc-assembly1_M  TM=9.750E-01  e=3.600E-13  Homo sapiens
  4atu-assembly1_I  TM=8.868E-01  e=1.326E-14  Homo sapiens
  2xrp-assembly1_I  TM=9.624E-01  e=4.663E-13  Homo sapiens

Radius of gyration: 21.21 Å; Cα contacts (8 Å, |Δi|>4): 180; chains: 1; bounding box: 61×58×43 Å

Organism: NCBI:txid451742